Protein AF-A0A378T8S1-F1 (afdb_monomer_lite)

Secondary structure (DSSP, 8-state):
--HHHHHHTSGGGTT---SS-HHHHHHTS-SSPP--HHHHHHHHHHHHHHHHHHHTT--------SSTT---

Organism: NCBI:txid39695

Sequence (72 aa):
MTATQRYFEDPRFEGIIRLYSARQVVEQRGTIPADYPVAREAAVAFHARLRELFAQKKSITTFGPYSPARRW

Foldseek 3Di:
DDPQQVVCVPPLCVPPDDPDDSVVVVVPDDPDDDDDVVVVVCVVVVSVVVVVCVVVVHDDDDDDQPDPVPDD

Radius of gyration: 16.42 Å; chains: 1; bounding box: 31×25×38 Å

Structure (mmCIF, N/CA/C/O backbone):
data_AF-A0A378T8S1-F1
#
_entry.id   AF-A0A378T8S1-F1
#
loop_
_atom_site.group_PDB
_atom_site.id
_atom_site.type_symbol
_atom_site.label_atom_id
_atom_site.label_alt_id
_atom_site.label_comp_id
_atom_site.label_asym_id
_atom_site.label_entity_id
_atom_site.label_seq_id
_atom_site.pdbx_PDB_ins_code
_atom_site.Cartn_x
_atom_site.Cartn_y
_atom_site.Cartn_z
_atom_site.occupancy
_atom_site.B_iso_or_equiv
_atom_site.auth_seq_id
_atom_site.auth_comp_id
_atom_site.auth_asym_id
_atom_site.auth_atom_id
_atom_site.pdbx_PDB_model_num
ATOM 1 N N . MET A 1 1 ? -10.107 -3.434 -23.522 1.00 59.88 1 MET A N 1
ATOM 2 C CA . MET A 1 1 ? -9.394 -2.734 -22.425 1.00 59.88 1 MET A CA 1
ATOM 3 C C . MET A 1 1 ? -8.124 -3.505 -22.074 1.00 59.88 1 MET A C 1
ATOM 5 O O . MET A 1 1 ? -8.181 -4.730 -22.005 1.00 59.88 1 MET A O 1
ATOM 9 N N . THR A 1 2 ? -6.977 -2.836 -21.901 1.00 87.19 2 THR A N 1
ATOM 10 C CA . THR A 1 2 ? -5.697 -3.508 -21.582 1.00 87.19 2 THR A CA 1
ATOM 11 C C . THR A 1 2 ? -5.689 -4.033 -20.139 1.00 87.19 2 THR A C 1
ATOM 13 O O . THR A 1 2 ? -6.485 -3.596 -19.307 1.00 87.19 2 THR A O 1
ATOM 16 N N . ALA A 1 3 ? -4.815 -4.994 -19.821 1.00 91.19 3 ALA A N 1
ATOM 17 C CA . ALA A 1 3 ? -4.708 -5.545 -18.464 1.00 91.19 3 ALA A CA 1
ATOM 18 C C . ALA A 1 3 ? -4.334 -4.471 -17.423 1.00 91.19 3 ALA A C 1
ATOM 20 O O . ALA A 1 3 ? -4.935 -4.409 -16.356 1.00 91.19 3 ALA A O 1
ATOM 21 N N . THR A 1 4 ? -3.403 -3.573 -17.763 1.00 93.38 4 THR A N 1
ATOM 22 C CA . THR A 1 4 ? -2.984 -2.469 -16.883 1.00 93.38 4 THR A CA 1
ATOM 23 C C . THR A 1 4 ? -4.106 -1.463 -16.633 1.00 93.38 4 THR A C 1
ATOM 25 O O . THR A 1 4 ? -4.229 -0.972 -15.517 1.00 93.38 4 THR A O 1
ATOM 28 N N . GLN A 1 5 ? -4.945 -1.185 -17.637 1.00 95.00 5 GLN A N 1
ATOM 29 C CA . GLN A 1 5 ? -6.091 -0.288 -17.469 1.00 95.00 5 GLN A CA 1
ATOM 30 C C . GLN A 1 5 ? -7.114 -0.871 -16.486 1.00 95.00 5 GLN A C 1
ATOM 32 O O . GLN A 1 5 ? -7.490 -0.197 -15.536 1.00 95.00 5 GLN A O 1
ATOM 37 N N . ARG A 1 6 ? -7.474 -2.152 -16.645 1.00 95.44 6 ARG A N 1
ATOM 38 C CA . ARG A 1 6 ? -8.373 -2.843 -15.704 1.00 95.44 6 ARG A CA 1
ATOM 39 C C . ARG A 1 6 ? -7.815 -2.871 -14.283 1.00 95.44 6 ARG A C 1
ATOM 41 O O . ARG A 1 6 ? -8.557 -2.708 -13.329 1.00 95.44 6 ARG A O 1
ATOM 48 N N . TYR A 1 7 ? -6.501 -3.041 -14.145 1.00 94.19 7 TYR A N 1
ATOM 49 C CA . TYR A 1 7 ? -5.844 -2.961 -12.844 1.00 94.19 7 TYR A CA 1
ATOM 50 C C . TYR A 1 7 ? -5.952 -1.562 -12.219 1.00 94.19 7 TYR A C 1
ATOM 52 O O . TYR A 1 7 ? -6.111 -1.455 -11.012 1.00 94.19 7 TYR A O 1
ATOM 60 N N . PHE A 1 8 ? -5.882 -0.484 -13.006 1.00 95.38 8 PHE A N 1
ATOM 61 C CA . PHE A 1 8 ? -6.028 0.885 -12.486 1.00 95.38 8 PHE A CA 1
ATOM 62 C C . PHE A 1 8 ? -7.441 1.192 -11.995 1.00 95.38 8 PHE A C 1
ATOM 64 O O . PHE A 1 8 ? -7.589 2.007 -11.089 1.00 95.38 8 PHE A O 1
ATOM 71 N N . GLU A 1 9 ? -8.439 0.545 -12.589 1.00 95.06 9 GLU A N 1
ATOM 72 C CA . GLU A 1 9 ? -9.861 0.688 -12.267 1.00 95.06 9 GLU A CA 1
ATOM 73 C C . GLU A 1 9 ? -10.292 -0.162 -11.060 1.00 95.06 9 GLU A C 1
ATOM 75 O O . GLU A 1 9 ? -11.448 -0.106 -10.649 1.00 95.06 9 GLU A O 1
ATOM 80 N N . ASP A 1 10 ? -9.378 -0.943 -10.478 1.00 95.44 10 ASP A N 1
ATOM 81 C CA . ASP A 1 10 ? -9.656 -1.728 -9.279 1.00 95.44 10 ASP A CA 1
ATOM 82 C C . ASP A 1 10 ? -10.070 -0.812 -8.103 1.00 95.44 10 ASP A C 1
ATOM 84 O O . ASP A 1 10 ? -9.401 0.205 -7.868 1.00 95.44 10 ASP A O 1
ATOM 88 N N . PRO A 1 11 ? -11.113 -1.167 -7.319 1.00 95.25 11 PRO A N 1
ATOM 89 C CA . PRO A 1 11 ? -11.567 -0.383 -6.164 1.00 95.25 11 PRO A CA 1
ATOM 90 C C . PRO A 1 11 ? -10.466 -0.052 -5.150 1.00 95.25 11 PRO A C 1
ATOM 92 O O . PRO A 1 11 ? -10.544 0.951 -4.445 1.00 95.25 11 PRO A O 1
ATOM 95 N N . ARG A 1 12 ? -9.395 -0.852 -5.089 1.00 95.19 12 ARG A N 1
ATOM 96 C CA . ARG A 1 12 ? -8.198 -0.561 -4.289 1.00 95.19 12 ARG A CA 1
ATOM 97 C C . ARG A 1 12 ? -7.605 0.823 -4.572 1.00 95.19 12 ARG A C 1
ATOM 99 O O . ARG A 1 12 ? -6.958 1.392 -3.695 1.00 95.19 12 ARG A O 1
ATOM 106 N N . PHE A 1 13 ? -7.753 1.330 -5.791 1.00 96.19 13 PHE A N 1
ATOM 107 C CA . PHE A 1 13 ? -7.180 2.603 -6.223 1.00 96.19 13 PHE A CA 1
ATOM 108 C C . PHE A 1 13 ? -8.176 3.758 -6.226 1.00 96.19 13 PHE A C 1
ATOM 110 O O . PHE A 1 13 ? -7.840 4.836 -6.722 1.00 96.19 13 PHE A O 1
ATOM 117 N N . GLU A 1 14 ? -9.370 3.564 -5.668 1.00 95.12 14 GLU A N 1
ATOM 118 C CA . GLU A 1 14 ? -10.332 4.643 -5.483 1.00 95.12 14 GLU A CA 1
ATOM 119 C C . GLU A 1 14 ? -9.688 5.803 -4.699 1.00 95.12 14 GLU A C 1
ATOM 121 O O . GLU A 1 14 ? -9.049 5.610 -3.663 1.00 95.12 14 GLU A O 1
ATOM 126 N N . GLY A 1 15 ? -9.792 7.020 -5.238 1.00 93.88 15 GLY A N 1
ATOM 127 C CA . GLY A 1 15 ? -9.181 8.224 -4.661 1.00 93.88 15 GLY A CA 1
ATOM 128 C C . GLY A 1 15 ? -7.697 8.449 -4.990 1.00 93.88 15 GLY A C 1
ATOM 129 O O . GLY A 1 15 ? -7.146 9.475 -4.593 1.00 93.88 15 GLY A O 1
ATOM 130 N N . ILE A 1 16 ? -7.036 7.555 -5.737 1.00 96.19 16 ILE A N 1
ATOM 131 C CA . ILE A 1 16 ? -5.640 7.741 -6.165 1.00 96.19 16 ILE A CA 1
ATOM 132 C C . ILE A 1 16 ? -5.576 8.456 -7.520 1.00 96.19 16 ILE A C 1
ATOM 134 O O . ILE A 1 16 ? -5.911 7.885 -8.559 1.00 96.19 16 ILE A O 1
ATOM 138 N N . ILE A 1 17 ? -5.058 9.687 -7.526 1.00 96.06 17 ILE A N 1
ATOM 139 C CA . ILE A 1 17 ? -4.825 10.464 -8.751 1.00 96.06 17 ILE A CA 1
ATOM 140 C C . ILE A 1 17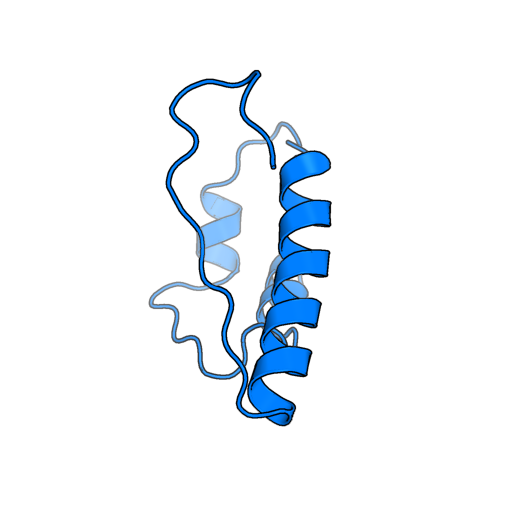 ? -3.452 10.112 -9.332 1.00 96.06 17 ILE A C 1
ATOM 142 O O . ILE A 1 17 ? -2.428 10.217 -8.657 1.00 96.06 17 ILE A O 1
ATOM 146 N N . ARG A 1 18 ? -3.424 9.714 -10.608 1.00 96.19 18 ARG A N 1
ATOM 147 C CA . ARG A 1 18 ? -2.192 9.462 -11.369 1.00 96.19 18 ARG A CA 1
ATOM 148 C C . ARG A 1 18 ? -2.038 10.524 -12.448 1.00 96.19 18 ARG A C 1
ATOM 150 O O . ARG A 1 18 ? -2.978 10.787 -13.187 1.00 96.19 18 ARG A O 1
ATOM 157 N N . LEU A 1 19 ? -0.838 11.085 -12.574 1.00 97.19 19 LEU A N 1
ATOM 158 C CA . LEU A 1 19 ? -0.500 12.092 -13.593 1.00 97.19 19 LEU A CA 1
ATOM 159 C C . LEU A 1 19 ? -0.079 11.470 -14.940 1.00 97.19 19 LEU A C 1
ATOM 161 O O . LEU A 1 19 ? 0.445 12.155 -15.812 1.00 97.19 19 LEU A O 1
ATOM 165 N N . TYR A 1 20 ? -0.271 10.159 -15.096 1.00 95.88 20 TYR A N 1
ATOM 166 C CA . TYR A 1 20 ? 0.095 9.375 -16.271 1.00 95.88 20 TYR A CA 1
ATOM 167 C C . TYR A 1 20 ? -0.955 8.294 -16.547 1.00 95.88 20 TYR A C 1
ATOM 169 O O . TYR A 1 20 ? -1.684 7.850 -15.658 1.00 95.88 20 TYR A O 1
ATOM 177 N N . SER A 1 21 ? -1.001 7.841 -17.794 1.00 95.69 21 SER A N 1
ATOM 178 C CA . SER A 1 21 ? -1.923 6.815 -18.282 1.00 95.69 21 SER A CA 1
ATOM 179 C C . SER A 1 21 ? -1.386 5.393 -18.094 1.00 95.69 21 SER A C 1
ATOM 181 O O . SER A 1 21 ? -0.178 5.159 -18.017 1.00 95.69 21 SER A O 1
ATOM 183 N N . ALA A 1 22 ? -2.285 4.402 -18.115 1.00 95.31 22 ALA A N 1
ATOM 184 C CA . ALA A 1 22 ? -1.905 2.988 -18.140 1.00 95.31 22 ALA A CA 1
ATOM 185 C C . ALA A 1 22 ? -1.023 2.636 -19.353 1.00 95.31 22 ALA A C 1
ATOM 187 O O . ALA A 1 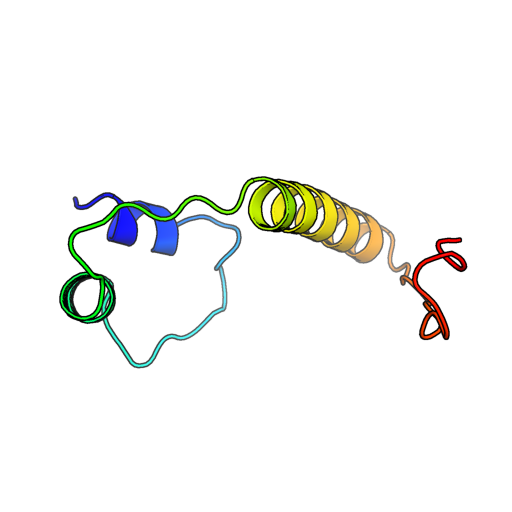22 ? -0.170 1.754 -19.260 1.00 95.31 22 ALA A O 1
ATOM 188 N N . ARG A 1 23 ? -1.206 3.340 -20.480 1.00 94.81 23 ARG A N 1
ATOM 189 C CA . ARG A 1 23 ? -0.377 3.193 -21.682 1.00 94.81 23 ARG 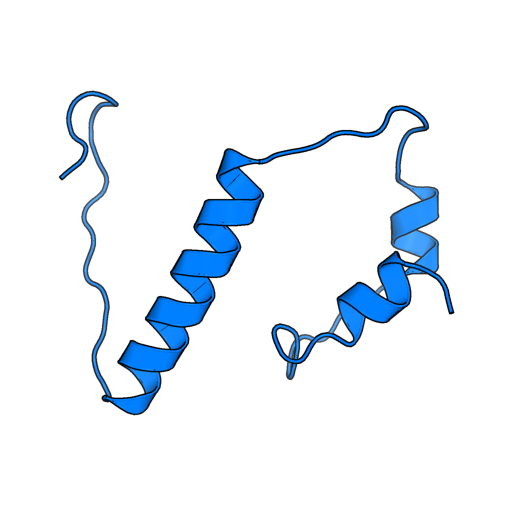A CA 1
ATOM 190 C C . ARG A 1 23 ? 1.064 3.622 -21.417 1.00 94.81 23 ARG A C 1
ATOM 192 O O . ARG A 1 23 ? 1.963 2.829 -21.667 1.00 94.81 23 ARG A O 1
ATOM 199 N N . GLN A 1 24 ? 1.265 4.813 -20.852 1.00 96.19 24 GLN A N 1
ATOM 200 C CA . GLN A 1 24 ? 2.602 5.318 -20.517 1.00 96.19 24 GLN A CA 1
ATOM 201 C C . GLN A 1 24 ? 3.337 4.381 -19.548 1.00 96.19 24 GLN A C 1
ATOM 203 O O . GLN A 1 24 ? 4.542 4.202 -19.668 1.00 96.19 24 GLN A O 1
ATOM 208 N N . VAL A 1 25 ? 2.625 3.716 -18.630 1.00 94.94 25 VAL A N 1
ATOM 209 C CA . VAL A 1 25 ? 3.237 2.693 -17.762 1.00 94.94 25 VAL A CA 1
ATOM 210 C C . VAL A 1 25 ? 3.698 1.469 -18.549 1.00 94.94 25 VAL A C 1
ATOM 212 O O . VAL A 1 25 ? 4.775 0.950 -18.280 1.00 94.94 25 VAL A O 1
ATOM 215 N N . VAL A 1 26 ? 2.894 0.980 -19.496 1.00 93.75 26 VAL A N 1
ATOM 216 C CA . VAL A 1 26 ? 3.256 -0.190 -20.314 1.00 93.75 26 VAL A CA 1
ATOM 217 C C . VAL A 1 26 ? 4.425 0.123 -21.246 1.00 93.75 26 VAL A C 1
ATOM 219 O O . VAL A 1 26 ? 5.286 -0.730 -21.408 1.00 93.75 26 VAL A O 1
ATOM 222 N N . GLU A 1 27 ? 4.500 1.338 -21.792 1.00 95.00 27 GLU A N 1
ATOM 223 C CA . GLU A 1 27 ? 5.614 1.784 -22.646 1.00 95.00 27 GLU A CA 1
ATOM 224 C C . GLU A 1 27 ? 6.968 1.785 -21.915 1.00 95.00 27 GLU A C 1
ATOM 226 O O . GLU A 1 27 ? 8.003 1.645 -22.556 1.00 95.00 27 GLU A O 1
ATOM 231 N N . GLN A 1 28 ? 6.968 1.888 -20.583 1.00 93.38 28 GLN A N 1
ATOM 232 C CA . GLN A 1 28 ? 8.178 1.818 -19.755 1.00 93.38 28 GLN A CA 1
ATOM 233 C C . GLN A 1 28 ? 8.496 0.397 -19.255 1.00 93.38 28 GLN A C 1
ATOM 235 O O . GLN A 1 28 ? 9.515 0.189 -18.594 1.00 93.38 28 GLN A O 1
ATOM 240 N N . ARG A 1 29 ? 7.632 -0.597 -19.511 1.00 90.44 29 ARG A N 1
ATOM 241 C CA . ARG A 1 29 ? 7.885 -1.984 -19.094 1.00 90.44 29 ARG A CA 1
ATOM 242 C C . ARG A 1 29 ? 8.813 -2.670 -20.089 1.00 90.44 29 ARG A C 1
ATOM 244 O O . ARG A 1 29 ? 8.591 -2.623 -21.295 1.00 90.44 29 ARG A O 1
ATOM 251 N N . GLY A 1 30 ? 9.818 -3.364 -19.560 1.00 90.19 30 GLY A N 1
ATOM 252 C CA . GLY A 1 30 ? 10.649 -4.264 -20.352 1.00 90.19 30 GLY A CA 1
ATOM 253 C C . GLY A 1 30 ? 9.854 -5.443 -20.921 1.00 90.19 30 GLY A C 1
ATOM 254 O O . GLY A 1 30 ? 8.708 -5.697 -20.549 1.00 90.19 30 GLY A O 1
ATOM 255 N N . THR A 1 31 ? 10.488 -6.192 -21.817 1.00 91.19 31 THR A N 1
ATOM 256 C CA . THR A 1 31 ? 9.883 -7.353 -22.488 1.00 91.19 31 THR A CA 1
ATOM 257 C C . THR A 1 31 ? 9.905 -8.625 -21.644 1.00 91.19 31 THR A C 1
ATOM 259 O O . THR A 1 31 ? 9.171 -9.563 -21.944 1.00 91.19 31 THR A O 1
AT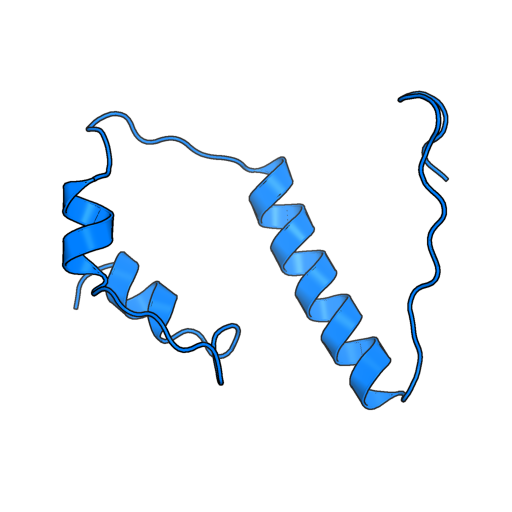OM 262 N N . ILE A 1 32 ? 10.725 -8.666 -20.590 1.00 89.38 32 ILE A N 1
ATOM 263 C CA . ILE A 1 32 ? 10.813 -9.801 -19.670 1.00 89.38 32 ILE A CA 1
ATOM 264 C C . ILE A 1 32 ? 9.750 -9.625 -18.579 1.00 89.38 32 ILE A C 1
ATOM 266 O O . ILE A 1 32 ? 9.808 -8.642 -17.833 1.00 89.38 32 ILE A O 1
ATOM 270 N N . PRO A 1 33 ? 8.790 -10.557 -18.448 1.00 81.38 33 PRO A N 1
ATOM 271 C CA . PRO A 1 33 ? 7.824 -10.519 -17.362 1.00 81.38 33 PRO A CA 1
ATOM 272 C C . PRO A 1 33 ? 8.540 -10.693 -16.022 1.00 81.38 33 PRO A C 1
ATOM 274 O O . PRO A 1 33 ? 9.190 -11.709 -15.785 1.00 81.38 33 PRO A O 1
ATOM 277 N N . ALA A 1 34 ? 8.407 -9.707 -15.139 1.00 83.69 34 ALA A N 1
ATOM 278 C CA . ALA A 1 34 ? 8.832 -9.822 -13.752 1.00 83.69 34 ALA A CA 1
ATOM 279 C C . ALA A 1 34 ? 7.609 -10.112 -12.882 1.00 83.69 34 ALA A C 1
ATOM 281 O O . ALA A 1 34 ? 6.623 -9.372 -12.936 1.00 83.69 34 ALA A O 1
ATOM 282 N N . ASP A 1 35 ? 7.687 -11.170 -12.077 1.00 87.56 35 ASP A N 1
ATOM 283 C CA . ASP A 1 35 ? 6.717 -11.422 -11.019 1.00 87.56 35 ASP A CA 1
ATOM 284 C C . ASP A 1 35 ? 7.352 -11.228 -9.639 1.00 87.56 35 ASP A C 1
ATOM 286 O O . ASP A 1 35 ? 8.527 -11.522 -9.421 1.00 87.56 35 ASP A O 1
ATOM 290 N N . TYR A 1 36 ? 6.549 -10.731 -8.702 1.00 92.19 36 TYR A N 1
ATOM 291 C CA . TYR A 1 36 ? 6.955 -10.418 -7.336 1.00 92.19 36 TYR A CA 1
ATOM 292 C C . TYR A 1 36 ? 5.954 -11.029 -6.348 1.00 92.19 36 TYR A C 1
ATOM 294 O O . TYR A 1 36 ? 5.200 -10.289 -5.712 1.00 92.19 36 TYR A O 1
ATOM 302 N N . PRO A 1 37 ? 5.911 -12.367 -6.204 1.00 93.81 37 PRO A N 1
ATOM 303 C CA . PRO A 1 37 ? 4.859 -13.057 -5.457 1.00 93.81 37 PRO A CA 1
ATOM 304 C C . PRO A 1 37 ? 4.780 -12.601 -3.997 1.00 93.81 37 PRO A C 1
ATOM 306 O O . PRO A 1 37 ? 3.708 -12.218 -3.536 1.00 93.81 37 PRO A O 1
ATOM 309 N N . VAL A 1 38 ? 5.926 -12.503 -3.312 1.00 94.88 38 VAL A N 1
ATOM 310 C CA . VAL A 1 38 ? 5.993 -12.035 -1.916 1.00 94.88 38 VAL A CA 1
ATOM 311 C C . VAL A 1 38 ? 5.428 -10.622 -1.770 1.00 94.88 38 VAL A C 1
ATOM 313 O O . VAL A 1 38 ? 4.625 -10.363 -0.876 1.00 94.88 38 VAL A O 1
ATOM 316 N N . ALA A 1 39 ? 5.818 -9.699 -2.653 1.00 93.81 39 ALA A N 1
ATOM 317 C CA . ALA A 1 39 ? 5.344 -8.320 -2.595 1.00 93.81 39 ALA A CA 1
ATOM 318 C C . ALA A 1 39 ? 3.852 -8.222 -2.941 1.00 93.81 39 ALA A C 1
ATOM 320 O O . ALA A 1 39 ? 3.109 -7.501 -2.276 1.00 93.81 39 ALA A O 1
ATOM 321 N N . ARG A 1 40 ? 3.406 -8.966 -3.958 1.00 94.25 40 ARG A N 1
ATOM 322 C CA . ARG A 1 40 ? 2.011 -9.015 -4.403 1.00 94.25 40 ARG A CA 1
ATOM 323 C C . ARG A 1 40 ? 1.104 -9.514 -3.285 1.00 94.25 40 ARG A C 1
ATOM 325 O O . ARG A 1 40 ? 0.149 -8.828 -2.930 1.00 94.25 40 ARG A O 1
ATOM 332 N N . GLU A 1 41 ? 1.414 -10.672 -2.719 1.00 96.75 41 GLU A N 1
ATOM 333 C CA . GLU A 1 41 ? 0.599 -11.312 -1.684 1.00 96.75 41 GLU A CA 1
ATOM 334 C C . GLU A 1 41 ? 0.579 -10.484 -0.400 1.00 96.75 41 GLU A C 1
ATOM 336 O O . GLU A 1 41 ? -0.499 -10.197 0.127 1.00 96.75 41 GLU A O 1
ATOM 341 N N . ALA A 1 42 ? 1.742 -9.994 0.047 1.00 96.25 42 ALA A N 1
ATOM 342 C CA . ALA A 1 42 ? 1.823 -9.123 1.213 1.00 96.25 42 ALA A CA 1
ATOM 343 C C . ALA A 1 42 ? 1.012 -7.833 1.018 1.00 96.25 42 ALA A C 1
ATOM 345 O O . ALA A 1 42 ? 0.269 -7.437 1.912 1.00 96.25 42 ALA A O 1
ATOM 346 N N . ALA A 1 43 ? 1.094 -7.190 -0.151 1.00 96.56 43 ALA A N 1
ATOM 347 C CA . ALA A 1 43 ? 0.366 -5.953 -0.417 1.00 96.56 43 ALA A CA 1
ATOM 348 C C . ALA A 1 43 ? -1.156 -6.161 -0.494 1.00 96.56 43 ALA A C 1
ATOM 350 O O . ALA A 1 43 ? -1.907 -5.284 -0.064 1.00 96.56 43 ALA A O 1
ATOM 351 N N . VAL A 1 44 ? -1.615 -7.295 -1.036 1.00 95.75 44 VAL A N 1
ATOM 352 C CA . VAL A 1 44 ? -3.042 -7.660 -1.067 1.00 95.75 44 VAL A CA 1
ATOM 353 C C . VAL A 1 44 ? -3.561 -7.888 0.354 1.00 95.75 44 VAL A C 1
ATOM 355 O O . VAL A 1 44 ? -4.533 -7.246 0.757 1.00 95.75 44 VAL A O 1
ATOM 358 N N . ALA A 1 45 ? -2.883 -8.732 1.137 1.00 96.56 45 ALA A N 1
ATOM 359 C CA . ALA A 1 45 ? -3.282 -9.040 2.509 1.00 96.56 45 ALA A CA 1
ATOM 360 C C . ALA A 1 45 ? -3.234 -7.799 3.416 1.00 96.56 45 ALA A C 1
ATOM 362 O O . ALA A 1 45 ? -4.155 -7.549 4.196 1.00 96.56 45 ALA A O 1
ATOM 363 N N . PHE A 1 46 ? -2.189 -6.980 3.281 1.00 96.38 46 PHE A N 1
ATOM 364 C CA . PHE A 1 46 ? -2.018 -5.784 4.096 1.00 96.38 46 PHE A CA 1
ATOM 365 C C . PHE A 1 46 ? -3.072 -4.719 3.786 1.00 96.38 46 PHE A C 1
ATOM 367 O O . PHE A 1 46 ? -3.639 -4.143 4.712 1.00 96.38 46 PHE A O 1
ATOM 374 N N . HIS A 1 47 ? -3.409 -4.500 2.509 1.00 96.31 47 HIS A N 1
ATOM 375 C CA . HIS A 1 47 ? -4.495 -3.591 2.141 1.00 96.31 47 HIS A CA 1
ATOM 376 C C . HIS A 1 47 ? -5.828 -4.023 2.768 1.00 96.31 47 HIS A C 1
ATOM 378 O O . HIS A 1 47 ? -6.494 -3.205 3.404 1.00 96.31 47 HIS A O 1
ATOM 384 N N . ALA A 1 48 ? -6.189 -5.307 2.658 1.00 96.62 48 ALA A N 1
ATOM 385 C CA . ALA A 1 48 ? -7.407 -5.837 3.271 1.00 96.62 48 ALA A CA 1
ATOM 386 C C . ALA A 1 48 ? -7.427 -5.602 4.793 1.00 96.62 48 ALA A C 1
ATOM 388 O O . ALA A 1 48 ? -8.411 -5.090 5.330 1.00 96.62 48 ALA A O 1
ATOM 389 N N . ARG A 1 49 ? -6.307 -5.876 5.475 1.00 96.88 49 ARG A N 1
ATOM 390 C CA . ARG A 1 49 ? -6.175 -5.652 6.920 1.00 96.88 49 ARG A CA 1
ATOM 391 C C . ARG A 1 49 ? -6.324 -4.181 7.311 1.00 96.88 49 ARG A C 1
ATOM 393 O O . ARG A 1 49 ? -6.976 -3.879 8.308 1.00 96.88 49 ARG A O 1
ATOM 400 N N . LEU A 1 50 ? -5.749 -3.259 6.541 1.00 96.50 50 LEU A N 1
ATOM 401 C CA . LEU A 1 50 ? -5.885 -1.822 6.796 1.00 96.50 50 LEU A CA 1
ATOM 402 C C . LEU A 1 50 ? -7.336 -1.352 6.647 1.00 96.50 50 LEU A C 1
ATOM 404 O O . LEU A 1 50 ? -7.801 -0.565 7.469 1.00 96.50 50 LEU A O 1
ATOM 408 N N . ARG A 1 51 ? -8.072 -1.849 5.644 1.00 96.06 51 ARG A N 1
ATOM 409 C CA . ARG A 1 51 ? -9.497 -1.520 5.462 1.00 96.06 51 ARG A CA 1
ATOM 410 C C . ARG A 1 51 ? -10.358 -2.044 6.611 1.00 96.06 51 ARG A C 1
ATOM 412 O O . ARG A 1 51 ? -11.227 -1.318 7.090 1.00 96.06 51 ARG A O 1
ATOM 419 N N . GLU A 1 52 ? -10.084 -3.258 7.082 1.00 97.50 52 GLU A N 1
ATOM 420 C CA . GLU A 1 52 ? -10.755 -3.845 8.245 1.00 97.50 52 GLU A CA 1
ATOM 421 C C . GLU A 1 52 ? -10.526 -3.005 9.514 1.00 97.50 52 GLU A C 1
ATOM 423 O O . GLU A 1 52 ? -11.475 -2.637 10.208 1.00 97.50 52 GLU A O 1
ATOM 428 N N . LEU A 1 53 ? -9.269 -2.650 9.800 1.00 97.69 53 LEU A N 1
ATOM 429 C CA . LEU A 1 53 ? -8.923 -1.837 10.966 1.00 97.69 53 LEU A CA 1
ATOM 430 C C . LEU A 1 53 ? -9.506 -0.427 10.875 1.00 97.69 53 LEU A C 1
ATOM 432 O O . LEU A 1 53 ? -10.015 0.076 11.874 1.00 97.69 53 LEU A O 1
ATOM 436 N N . PHE A 1 54 ? -9.508 0.177 9.686 1.00 95.94 54 PHE A N 1
ATOM 437 C CA . PHE A 1 54 ? -10.134 1.475 9.453 1.00 95.94 54 PHE A CA 1
ATOM 438 C C . PHE A 1 54 ? -11.632 1.453 9.781 1.00 95.94 54 PHE A C 1
ATOM 440 O O . PHE A 1 54 ? -12.107 2.320 10.514 1.00 95.94 54 PHE A O 1
ATOM 447 N N . ALA A 1 55 ? -12.365 0.433 9.319 1.00 97.50 55 ALA A N 1
ATOM 448 C CA . ALA A 1 55 ? -13.785 0.267 9.636 1.00 97.50 55 ALA A CA 1
ATOM 449 C C . ALA A 1 55 ? -14.033 0.124 11.151 1.00 97.50 55 ALA A C 1
ATOM 451 O O . ALA A 1 55 ? -15.026 0.627 11.673 1.00 97.50 55 ALA A O 1
ATOM 452 N N . GLN A 1 56 ? -13.099 -0.504 11.869 1.00 98.25 56 GLN A N 1
ATOM 453 C CA . GLN A 1 56 ? -13.131 -0.646 13.328 1.00 98.25 56 GLN A CA 1
ATOM 454 C C . GLN A 1 56 ? -12.562 0.567 14.088 1.00 98.25 56 GLN A C 1
ATOM 456 O O . GLN A 1 56 ? -12.526 0.535 15.317 1.00 98.25 56 GLN A O 1
ATOM 461 N N . LYS A 1 57 ? -12.094 1.615 13.392 1.00 97.38 57 LYS A N 1
ATOM 462 C CA . LYS A 1 57 ? -11.371 2.766 13.969 1.00 97.38 57 LYS A CA 1
ATOM 463 C C . LYS A 1 57 ? -10.138 2.361 14.797 1.00 97.38 57 LYS A C 1
ATOM 465 O O . LYS A 1 57 ? -9.829 2.975 15.815 1.00 97.38 57 LYS A O 1
ATOM 470 N N . LYS A 1 58 ? -9.433 1.317 14.359 1.00 97.38 58 LYS A N 1
ATOM 471 C CA . LYS A 1 58 ? -8.181 0.816 14.946 1.00 97.38 58 LYS A CA 1
ATOM 472 C C . LYS A 1 58 ? -6.991 1.135 14.039 1.00 97.38 58 LYS A C 1
ATOM 474 O O . LYS A 1 58 ? -7.154 1.420 12.854 1.00 97.38 58 LYS A O 1
ATOM 479 N N . SER A 1 59 ? -5.786 1.039 14.589 1.00 94.19 59 SER A N 1
ATOM 480 C CA . SER A 1 59 ? -4.526 1.267 13.877 1.00 94.19 59 SER A CA 1
ATOM 481 C C . SER A 1 59 ? -3.565 0.086 14.029 1.00 94.19 59 SER A C 1
ATOM 483 O O . SER A 1 59 ? -3.714 -0.753 14.918 1.00 94.19 59 SER A O 1
ATOM 485 N N . ILE A 1 60 ? -2.573 0.018 13.139 1.00 93.62 60 ILE A N 1
ATOM 486 C CA . ILE A 1 60 ? -1.399 -0.846 13.297 1.00 93.62 60 ILE A CA 1
ATOM 487 C C . ILE A 1 60 ? -0.268 0.019 13.839 1.00 93.62 60 ILE A C 1
ATOM 489 O O . ILE A 1 60 ? 0.073 1.033 13.233 1.00 93.62 60 ILE A O 1
ATOM 493 N N . THR A 1 61 ? 0.344 -0.418 14.934 1.00 90.56 61 THR A N 1
ATOM 494 C CA . THR A 1 61 ? 1.589 0.153 15.450 1.00 90.56 61 THR A CA 1
ATOM 495 C C . THR A 1 61 ? 2.709 -0.835 15.164 1.00 90.56 61 THR A C 1
ATOM 497 O O . THR A 1 61 ? 2.605 -2.005 15.520 1.00 90.56 61 THR A O 1
ATOM 500 N N . THR A 1 62 ? 3.774 -0.381 14.507 1.00 86.88 62 THR A N 1
ATOM 501 C CA . THR A 1 62 ? 4.945 -1.209 14.19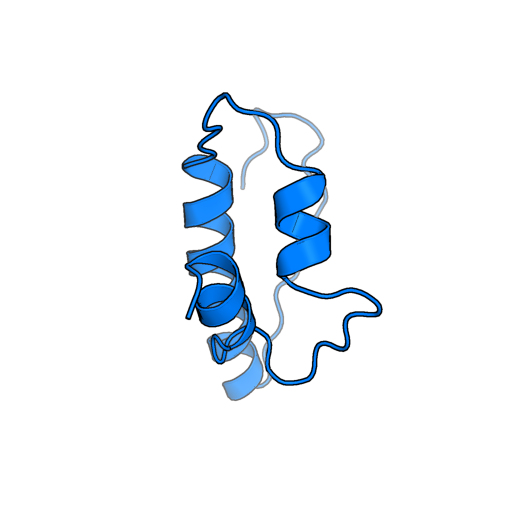6 1.00 86.88 62 THR A CA 1
ATOM 502 C C . THR A 1 62 ? 6.212 -0.517 14.677 1.00 86.88 62 THR A C 1
ATOM 504 O O . THR A 1 62 ? 6.281 0.710 14.706 1.00 86.88 62 THR A O 1
ATOM 507 N N . PHE A 1 63 ? 7.226 -1.303 15.026 1.00 84.25 63 PHE A N 1
ATOM 508 C CA . PHE A 1 63 ? 8.594 -0.831 15.225 1.00 84.25 63 PHE A CA 1
ATOM 509 C C . PHE A 1 63 ? 9.475 -1.345 14.083 1.00 84.25 63 PHE A C 1
ATOM 511 O O . PHE A 1 63 ? 9.171 -2.369 13.470 1.00 84.25 63 PHE A O 1
ATOM 518 N N . GLY A 1 64 ? 10.548 -0.620 13.767 1.00 82.94 64 GLY A N 1
ATOM 519 C CA . GLY A 1 64 ? 11.491 -1.037 12.732 1.00 82.94 64 GLY A CA 1
ATOM 520 C C . GLY A 1 64 ? 12.261 -2.283 13.181 1.00 82.94 64 GLY A C 1
ATOM 521 O O . GLY A 1 64 ? 12.925 -2.227 14.221 1.00 82.94 64 GLY A O 1
ATOM 522 N N . PRO A 1 65 ? 12.196 -3.412 12.455 1.00 80.88 65 PRO A N 1
ATOM 523 C CA . PRO A 1 65 ? 13.018 -4.564 12.785 1.00 80.88 65 PRO A CA 1
ATOM 524 C C . PRO A 1 65 ? 14.490 -4.218 12.540 1.00 80.88 65 PRO A C 1
ATOM 526 O O . PRO A 1 65 ? 14.873 -3.829 11.441 1.00 80.88 65 PRO A O 1
ATOM 529 N N . TYR A 1 66 ? 15.322 -4.355 13.574 1.00 76.56 66 TYR A N 1
ATOM 530 C CA . TYR A 1 66 ? 16.750 -4.020 13.491 1.00 76.56 66 TYR A CA 1
ATOM 531 C C . TYR A 1 66 ? 17.579 -5.100 12.772 1.00 76.56 66 TYR A C 1
ATOM 533 O O . TYR A 1 66 ? 18.740 -4.886 12.439 1.00 76.56 66 TYR A O 1
ATOM 541 N N . SER A 1 67 ? 17.002 -6.283 12.539 1.00 75.19 67 SER A N 1
ATOM 542 C CA . SER A 1 67 ? 17.646 -7.376 11.812 1.00 75.19 67 SER A CA 1
ATOM 543 C C . SER A 1 67 ? 16.609 -8.310 11.174 1.00 75.19 67 SER A C 1
ATOM 545 O O . SER A 1 67 ? 15.484 -8.389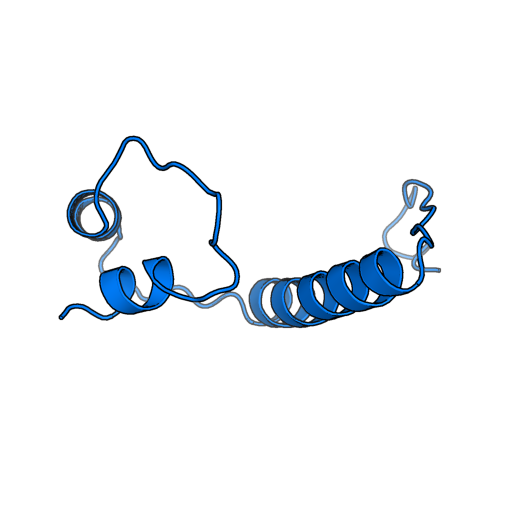 11.671 1.00 75.19 67 SER A O 1
ATOM 547 N N . PRO A 1 68 ? 16.968 -9.063 10.114 1.00 65.94 68 PRO A N 1
ATOM 548 C CA . PRO A 1 68 ? 16.059 -10.013 9.461 1.00 65.94 68 PRO A CA 1
ATOM 549 C C . PRO A 1 68 ? 15.515 -11.093 10.405 1.00 65.94 68 PRO A C 1
ATOM 551 O O . PRO A 1 68 ? 14.389 -11.549 10.228 1.00 65.94 68 PRO A O 1
ATOM 554 N N . ALA A 1 69 ? 16.308 -11.477 11.412 1.00 68.56 69 ALA A N 1
ATOM 555 C CA . ALA A 1 69 ? 15.918 -12.439 12.441 1.00 68.56 69 ALA A CA 1
ATOM 556 C C . ALA A 1 69 ? 14.869 -11.872 13.412 1.00 68.56 69 ALA A C 1
ATOM 558 O O . ALA A 1 69 ? 14.078 -12.622 13.973 1.00 68.56 69 ALA A O 1
ATOM 559 N N . ARG A 1 70 ? 14.825 -10.546 13.593 1.00 62.22 70 ARG A N 1
ATOM 560 C CA . ARG A 1 70 ? 13.767 -9.867 14.344 1.00 62.22 70 ARG A CA 1
ATOM 561 C C . ARG A 1 70 ? 12.573 -9.632 13.426 1.00 62.22 70 ARG A C 1
ATOM 563 O O . ARG A 1 70 ? 12.389 -8.544 12.891 1.00 62.22 70 ARG A O 1
ATOM 570 N N . ARG A 1 71 ? 11.748 -10.658 13.248 1.00 53.41 71 ARG A N 1
ATOM 571 C CA . ARG A 1 71 ? 10.441 -10.548 12.597 1.00 53.41 71 ARG A CA 1
ATOM 572 C C . ARG A 1 71 ? 9.378 -11.035 13.588 1.00 53.41 71 ARG A C 1
ATOM 574 O O . ARG A 1 71 ? 9.093 -12.225 13.612 1.00 53.41 71 ARG A O 1
ATOM 581 N N . TRP A 1 72 ? 8.814 -10.066 14.318 1.00 53.28 72 TRP A N 1
ATOM 582 C CA . TRP A 1 72 ? 7.794 -10.175 15.379 1.00 53.28 72 TRP A CA 1
ATOM 583 C C . TRP A 1 72 ? 8.296 -10.710 16.720 1.00 53.28 72 TRP A C 1
ATOM 585 O O . TRP A 1 72 ? 8.843 -11.829 16.765 1.00 53.28 72 TRP A O 1
#

pLDDT: mean 90.44, std 10.37, range [53.28, 98.25]

InterPro domains:
  IPR006254 Isocitrate lyase [PF00463] (4-69)
  IPR015813 Pyruvate/Phosphoenolpyruvate kinase-like domain superfamily [SSF51621] (3-68)
  IPR040442 Pyruvate kinase-like domain superfamily [G3DSA:3.20.20.60] (1-71)